Protein AF-A0A7Y5NHR9-F1 (afdb_monomer)

Foldseek 3Di:
DVVVVVVVVVVVVVVVVCVVPDDPDQPDWDWPDWDDDPQKTKTWTFSAAAQDWDADPNNLFIWTAHRRRTTITIDSHNDDPPDDDDDD

Structure (mmCIF, N/CA/C/O backbone):
data_AF-A0A7Y5NHR9-F1
#
_entry.id   AF-A0A7Y5NHR9-F1
#
loop_
_atom_site.group_PDB
_atom_site.id
_atom_site.type_symbol
_atom_site.label_atom_id
_atom_site.label_alt_id
_atom_site.label_comp_id
_atom_site.label_asym_id
_atom_site.label_entity_id
_atom_site.label_seq_id
_atom_site.pdbx_PDB_ins_code
_atom_site.Cartn_x
_atom_site.Cartn_y
_atom_site.Cartn_z
_atom_site.occupancy
_atom_site.B_iso_or_equiv
_atom_site.auth_seq_id
_atom_site.auth_comp_id
_atom_site.auth_asym_id
_atom_site.auth_atom_id
_atom_site.pdbx_PDB_model_num
ATOM 1 N N . MET A 1 1 ? 29.490 -4.572 -48.252 1.00 54.09 1 MET A N 1
ATOM 2 C CA . MET A 1 1 ? 29.842 -5.012 -46.878 1.00 54.09 1 MET A CA 1
ATOM 3 C C . MET A 1 1 ? 29.866 -3.883 -45.838 1.00 54.09 1 MET A C 1
ATOM 5 O O . MET A 1 1 ? 29.823 -4.192 -44.656 1.00 54.09 1 MET A O 1
ATOM 9 N N . SER A 1 2 ? 29.907 -2.599 -46.222 1.00 55.47 2 SER A N 1
ATOM 10 C CA . SER A 1 2 ? 29.832 -1.458 -45.288 1.00 55.47 2 SER A CA 1
ATOM 11 C C . SER A 1 2 ? 28.407 -1.180 -44.785 1.00 55.47 2 SER A C 1
ATOM 13 O O . SER A 1 2 ? 28.207 -1.031 -43.587 1.00 55.47 2 SER A O 1
ATOM 15 N N . ALA A 1 3 ? 27.404 -1.217 -45.671 1.00 57.81 3 ALA A N 1
ATOM 16 C CA . ALA A 1 3 ? 26.005 -0.933 -45.322 1.00 57.81 3 ALA A CA 1
ATOM 17 C C . ALA A 1 3 ? 25.393 -1.926 -44.309 1.00 57.81 3 ALA A C 1
ATOM 19 O O . ALA A 1 3 ? 24.650 -1.521 -43.419 1.00 57.81 3 ALA A O 1
ATOM 20 N N . SER A 1 4 ? 25.747 -3.216 -44.386 1.00 60.66 4 SER A N 1
ATOM 21 C CA . SER A 1 4 ? 25.264 -4.244 -43.448 1.00 60.66 4 SER A CA 1
ATOM 22 C C . SER A 1 4 ? 25.868 -4.111 -42.046 1.00 60.66 4 SER A C 1
ATOM 24 O O . SER A 1 4 ? 25.214 -4.439 -41.061 1.00 60.66 4 SER A O 1
ATOM 26 N N . ARG A 1 5 ? 27.098 -3.588 -41.944 1.00 67.69 5 ARG A N 1
ATOM 27 C CA . ARG A 1 5 ? 27.760 -3.295 -40.663 1.00 67.69 5 ARG A CA 1
ATOM 28 C C . ARG A 1 5 ? 27.163 -2.061 -39.991 1.00 67.69 5 ARG A C 1
ATOM 30 O O . ARG A 1 5 ? 26.955 -2.074 -38.783 1.00 67.69 5 ARG A O 1
ATOM 37 N N . SER A 1 6 ? 26.833 -1.034 -40.774 1.00 70.06 6 SER A N 1
ATOM 38 C CA . SER A 1 6 ? 26.154 0.169 -40.278 1.00 70.06 6 SER A CA 1
ATOM 39 C C . SER A 1 6 ? 24.738 -0.128 -39.783 1.00 70.06 6 SER A C 1
ATOM 41 O O . SER A 1 6 ? 24.353 0.362 -38.726 1.00 70.06 6 SER A O 1
ATOM 43 N N . ALA A 1 7 ? 23.989 -0.976 -40.496 1.00 74.88 7 ALA A N 1
ATOM 44 C CA . ALA A 1 7 ? 22.653 -1.391 -40.069 1.00 74.88 7 ALA A CA 1
ATOM 45 C C . ALA A 1 7 ? 22.683 -2.173 -38.743 1.00 74.88 7 ALA A C 1
ATOM 47 O O . ALA A 1 7 ? 21.872 -1.900 -37.865 1.00 74.88 7 ALA A O 1
ATOM 48 N N . ALA A 1 8 ? 23.648 -3.087 -38.572 1.00 80.75 8 ALA A N 1
ATOM 49 C CA . ALA A 1 8 ? 23.817 -3.861 -37.340 1.00 80.75 8 ALA A CA 1
ATOM 50 C C . ALA A 1 8 ? 24.244 -2.998 -36.138 1.00 80.75 8 ALA A C 1
ATOM 52 O O . ALA A 1 8 ? 23.782 -3.210 -35.020 1.00 80.75 8 ALA A O 1
ATOM 53 N N . ALA A 1 9 ? 25.110 -2.004 -36.356 1.00 85.25 9 ALA A N 1
ATOM 54 C CA . ALA A 1 9 ? 25.523 -1.084 -35.297 1.00 85.25 9 ALA A CA 1
ATOM 55 C C . ALA A 1 9 ? 24.351 -0.225 -34.798 1.00 85.25 9 ALA A C 1
ATOM 57 O O . ALA A 1 9 ? 24.215 0.002 -33.595 1.00 85.25 9 ALA A O 1
ATOM 58 N N . LEU A 1 10 ? 23.481 0.212 -35.714 1.00 89.94 10 LEU A N 1
ATOM 59 C CA . LEU A 1 10 ? 22.312 1.016 -35.372 1.00 89.94 10 LEU A CA 1
ATOM 60 C C . LEU A 1 10 ? 21.296 0.213 -34.547 1.00 89.94 10 LEU A C 1
ATOM 62 O O . LEU A 1 10 ? 20.801 0.712 -33.540 1.00 89.94 10 LEU A O 1
ATOM 66 N N . THR A 1 11 ? 21.021 -1.042 -34.916 1.00 90.44 11 THR A N 1
ATOM 67 C CA . THR A 1 11 ? 20.115 -1.906 -34.142 1.00 90.44 11 THR A CA 1
ATOM 68 C C . THR A 1 11 ? 20.653 -2.209 -32.752 1.00 90.44 11 THR A C 1
ATOM 70 O O . THR A 1 11 ? 19.891 -2.128 -31.792 1.00 90.44 11 THR A O 1
ATOM 73 N N . VAL A 1 12 ? 21.950 -2.493 -32.606 1.00 92.81 12 VAL A N 1
ATOM 74 C CA . VAL A 1 12 ? 22.553 -2.719 -31.281 1.00 92.81 12 VAL A CA 1
ATOM 75 C C . VAL A 1 12 ? 22.456 -1.467 -30.408 1.00 92.81 12 VAL A C 1
ATOM 77 O O . VAL A 1 12 ? 22.085 -1.572 -29.241 1.00 92.81 12 VAL A O 1
ATOM 80 N N . ALA A 1 13 ? 22.729 -0.285 -30.967 1.00 92.00 13 ALA A N 1
ATOM 81 C CA . ALA A 1 13 ? 22.623 0.975 -30.233 1.00 92.00 13 ALA A CA 1
ATOM 82 C C . ALA A 1 13 ? 21.182 1.264 -29.780 1.00 92.00 13 ALA A C 1
ATOM 84 O O 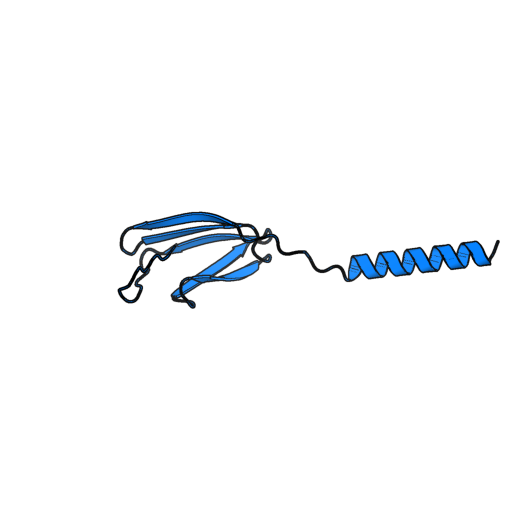. ALA A 1 13 ? 20.965 1.651 -28.632 1.00 92.00 13 ALA A O 1
ATOM 85 N N . VAL A 1 14 ? 20.193 1.025 -30.649 1.00 92.50 14 VAL A N 1
ATOM 86 C CA . VAL A 1 14 ? 18.771 1.184 -30.307 1.00 92.50 14 VAL A CA 1
ATOM 87 C C . VAL A 1 14 ? 18.360 0.196 -29.215 1.00 92.50 14 VAL A C 1
ATOM 89 O O . VAL A 1 14 ? 17.747 0.608 -28.235 1.00 92.50 14 VAL A O 1
ATOM 92 N N . VAL A 1 15 ? 18.743 -1.080 -29.321 1.00 92.31 15 VAL A N 1
ATOM 93 C CA . VAL A 1 15 ? 18.424 -2.091 -28.298 1.00 92.31 15 VAL A CA 1
ATOM 94 C C . VAL A 1 15 ? 19.062 -1.732 -26.957 1.00 92.31 15 VAL A C 1
ATOM 96 O O . VAL A 1 15 ? 18.370 -1.709 -25.940 1.00 92.31 15 VAL A O 1
ATOM 99 N N . ALA A 1 16 ? 20.347 -1.374 -26.944 1.00 91.38 16 ALA A N 1
ATOM 100 C CA . ALA A 1 16 ? 21.039 -0.966 -25.724 1.00 91.38 16 ALA A CA 1
ATOM 101 C C . ALA A 1 16 ? 20.367 0.247 -25.061 1.00 91.38 16 ALA A C 1
ATOM 103 O O . ALA A 1 16 ? 20.179 0.258 -23.845 1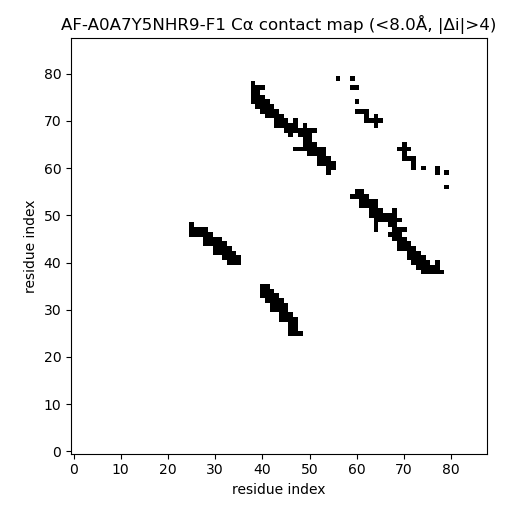.00 91.38 16 ALA A O 1
ATOM 104 N N . LEU A 1 17 ? 19.937 1.231 -25.858 1.00 91.69 17 LEU A N 1
ATOM 105 C CA . LEU A 1 17 ? 19.218 2.397 -25.354 1.00 91.69 17 LEU A CA 1
ATOM 106 C C . LEU A 1 17 ? 17.840 2.024 -24.787 1.00 91.69 17 LEU A C 1
ATOM 108 O O . LEU A 1 17 ? 17.473 2.508 -23.721 1.00 91.69 17 LEU A O 1
ATOM 112 N N . THR A 1 18 ? 17.093 1.131 -25.444 1.00 87.19 18 THR A N 1
ATOM 113 C CA . THR A 1 18 ? 15.786 0.680 -24.931 1.00 87.19 18 THR A CA 1
ATOM 114 C C . THR A 1 18 ? 15.902 -0.095 -23.621 1.00 87.19 18 THR A C 1
ATOM 116 O O . THR A 1 18 ? 15.07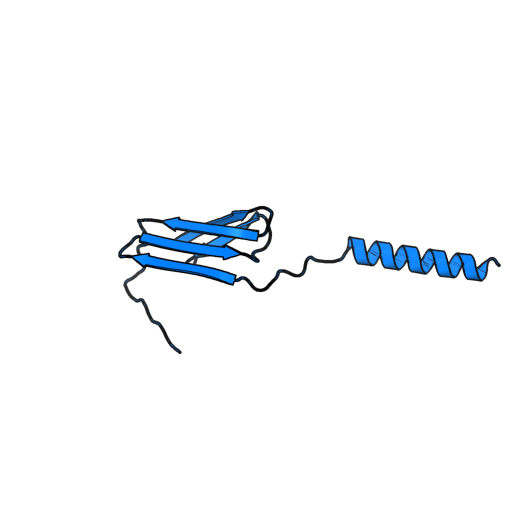1 0.091 -22.739 1.00 87.19 18 THR A O 1
ATOM 119 N N . VAL A 1 19 ? 16.948 -0.910 -23.455 1.00 86.00 19 VAL A N 1
ATOM 120 C CA . VAL A 1 19 ? 17.205 -1.635 -22.200 1.00 86.00 19 VAL A CA 1
ATOM 121 C C . VAL A 1 19 ? 17.609 -0.668 -21.088 1.00 86.00 19 VAL A C 1
ATOM 123 O O . VAL A 1 19 ? 17.135 -0.802 -19.965 1.00 86.00 19 VAL A O 1
ATOM 126 N N . ALA A 1 20 ? 18.432 0.337 -21.396 1.00 83.12 20 ALA A N 1
ATOM 127 C CA . ALA A 1 20 ? 18.857 1.342 -20.422 1.00 83.12 20 ALA A CA 1
ATOM 128 C C . ALA A 1 20 ? 17.706 2.238 -19.926 1.00 83.12 20 ALA A C 1
ATOM 130 O O . ALA A 1 20 ? 17.766 2.750 -18.812 1.00 83.12 20 ALA A O 1
ATOM 131 N N . LEU A 1 21 ? 16.673 2.433 -20.750 1.00 81.50 21 LEU A N 1
ATOM 132 C CA . LEU A 1 21 ? 15.511 3.273 -20.441 1.00 81.50 21 LEU A CA 1
ATOM 133 C C . LEU A 1 21 ? 14.277 2.474 -19.998 1.00 81.50 21 LEU A C 1
ATOM 135 O O . LEU A 1 21 ? 13.233 3.071 -19.726 1.00 81.50 21 LEU A O 1
ATOM 139 N N . ALA A 1 22 ? 14.362 1.144 -19.937 1.00 76.06 22 ALA A N 1
ATOM 140 C CA . ALA A 1 22 ? 13.246 0.309 -19.523 1.00 76.06 22 ALA A CA 1
ATOM 141 C C . ALA A 1 22 ? 12.876 0.613 -18.064 1.00 76.06 22 ALA A C 1
ATOM 143 O O . ALA A 1 22 ? 13.676 0.423 -17.147 1.00 76.06 22 ALA A O 1
ATOM 144 N N . GLN A 1 23 ? 11.647 1.079 -17.843 1.00 70.69 23 GLN A N 1
ATOM 145 C CA . GLN A 1 23 ? 11.115 1.227 -16.494 1.00 70.69 23 GLN A CA 1
ATOM 146 C C . GLN A 1 23 ? 10.727 -0.157 -15.955 1.00 70.69 23 GLN A C 1
ATOM 148 O O . GLN A 1 23 ? 10.117 -0.939 -16.691 1.00 70.69 23 GLN A O 1
ATOM 153 N N . PRO A 1 24 ? 11.049 -0.484 -14.690 1.00 66.62 24 PRO A N 1
ATOM 154 C CA . PRO A 1 24 ? 10.573 -1.717 -14.087 1.00 66.62 24 PRO A CA 1
ATOM 155 C C . PRO A 1 24 ? 9.042 -1.687 -14.051 1.00 66.62 24 PRO A C 1
ATOM 157 O O . PRO A 1 24 ? 8.441 -0.759 -13.509 1.00 66.62 24 PRO A O 1
ATOM 160 N N . ALA A 1 25 ? 8.404 -2.698 -14.638 1.00 63.28 25 ALA A N 1
ATOM 161 C CA . ALA A 1 25 ? 6.974 -2.894 -14.467 1.00 63.28 25 ALA A CA 1
ATOM 162 C C . ALA A 1 25 ? 6.725 -3.260 -12.997 1.00 63.28 25 ALA A C 1
ATOM 164 O O . ALA A 1 25 ? 7.108 -4.342 -12.550 1.00 63.28 25 ALA A O 1
ATOM 165 N N . PHE A 1 26 ? 6.124 -2.345 -12.235 1.00 59.69 26 PHE A N 1
ATOM 166 C CA . PHE A 1 26 ? 5.699 -2.628 -10.869 1.00 59.69 26 PHE A CA 1
ATOM 167 C C . PHE A 1 26 ? 4.582 -3.671 -10.931 1.00 59.69 26 PHE A C 1
ATOM 169 O O . PHE A 1 26 ? 3.518 -3.425 -11.502 1.00 59.69 26 PHE A O 1
ATOM 176 N N . ALA A 1 27 ? 4.865 -4.870 -10.420 1.00 63.09 27 ALA A N 1
ATOM 177 C CA . ALA A 1 27 ? 3.886 -5.940 -10.328 1.00 63.09 27 ALA A CA 1
ATOM 178 C C . ALA A 1 27 ? 2.670 -5.470 -9.517 1.00 63.09 27 ALA A C 1
ATOM 180 O O . ALA A 1 27 ? 2.782 -4.593 -8.663 1.00 63.09 27 ALA A O 1
ATOM 181 N N . ALA A 1 28 ? 1.503 -6.060 -9.772 1.00 79.31 28 ALA A N 1
ATOM 182 C CA . ALA A 1 28 ? 0.327 -5.793 -8.957 1.00 79.31 28 ALA A CA 1
ATOM 183 C C . ALA A 1 28 ? 0.653 -6.059 -7.476 1.00 79.31 28 ALA A C 1
ATOM 185 O O . ALA A 1 28 ? 1.028 -7.177 -7.109 1.00 79.31 28 ALA A O 1
ATOM 186 N N . THR A 1 29 ? 0.519 -5.032 -6.633 1.00 86.81 29 THR A N 1
ATOM 187 C CA . THR A 1 29 ? 0.727 -5.166 -5.191 1.00 86.81 29 THR A CA 1
ATOM 188 C C . THR A 1 29 ? -0.205 -6.239 -4.650 1.00 86.81 29 THR A C 1
ATOM 190 O O . THR A 1 29 ? -1.417 -6.189 -4.857 1.00 86.81 29 THR A O 1
ATOM 193 N N . THR A 1 30 ? 0.357 -7.212 -3.946 1.00 92.31 30 THR A N 1
ATOM 194 C CA . THR A 1 30 ? -0.392 -8.336 -3.387 1.00 92.31 30 THR A CA 1
ATOM 195 C C . THR A 1 30 ? -0.300 -8.285 -1.876 1.00 92.31 30 THR A C 1
ATOM 197 O O . THR A 1 30 ? 0.796 -8.233 -1.321 1.00 92.31 30 THR A O 1
ATOM 200 N N . ILE A 1 31 ? -1.449 -8.307 -1.205 1.00 93.81 31 ILE A N 1
ATOM 201 C CA . ILE A 1 31 ? -1.525 -8.405 0.253 1.00 93.81 31 ILE A CA 1
ATOM 202 C C . ILE A 1 31 ? -1.697 -9.882 0.602 1.00 93.81 31 ILE A C 1
ATOM 204 O O . ILE A 1 31 ? -2.690 -10.501 0.226 1.00 93.81 31 ILE A O 1
ATOM 208 N N . THR A 1 32 ? -0.719 -10.453 1.300 1.00 95.56 32 THR A N 1
ATOM 209 C CA . THR A 1 32 ? -0.728 -11.864 1.726 1.00 95.56 32 THR A CA 1
ATOM 210 C C . THR A 1 32 ? -1.294 -12.039 3.130 1.00 95.56 32 THR A C 1
ATOM 212 O O . THR A 1 32 ? -1.742 -13.129 3.487 1.00 95.56 32 THR A O 1
ATOM 215 N N . ARG A 1 33 ? -1.306 -10.967 3.929 1.00 95.38 33 ARG A N 1
ATOM 216 C CA . ARG A 1 33 ? -1.952 -10.924 5.241 1.00 95.38 33 ARG A CA 1
ATOM 217 C C . ARG A 1 33 ? -2.509 -9.534 5.497 1.00 95.38 33 ARG A C 1
ATOM 219 O O . ARG A 1 33 ? -1.790 -8.551 5.360 1.00 95.38 33 ARG A O 1
ATOM 226 N N . ALA A 1 34 ? -3.753 -9.478 5.947 1.00 93.50 34 ALA A N 1
ATOM 227 C CA . ALA A 1 34 ? -4.349 -8.304 6.562 1.00 93.50 34 ALA A CA 1
ATOM 228 C C . ALA A 1 34 ? -5.112 -8.776 7.799 1.00 93.50 34 ALA A C 1
ATOM 230 O O . ALA A 1 34 ? -6.087 -9.514 7.685 1.00 93.50 34 ALA A O 1
ATOM 231 N N . ASP A 1 35 ? -4.614 -8.411 8.972 1.00 92.00 35 ASP A N 1
ATOM 232 C CA . ASP A 1 35 ? -5.184 -8.781 10.261 1.00 92.00 35 ASP A CA 1
ATOM 233 C C . ASP A 1 35 ? -5.377 -7.518 11.101 1.00 92.00 35 ASP A C 1
ATOM 235 O O . ASP A 1 35 ? -4.485 -6.667 11.166 1.00 92.00 35 ASP A O 1
ATOM 239 N N . LEU A 1 36 ? -6.554 -7.399 11.712 1.00 89.75 36 LEU A N 1
ATOM 240 C CA . LEU A 1 36 ? -6.910 -6.322 12.625 1.00 89.75 36 LEU A CA 1
ATOM 241 C C . LEU A 1 36 ? -7.571 -6.934 13.864 1.00 89.75 36 LEU A C 1
ATOM 243 O O . LEU A 1 36 ? -8.646 -7.524 13.779 1.00 89.75 36 LEU A O 1
ATOM 247 N N . GLN A 1 37 ? -6.920 -6.784 15.014 1.00 88.56 37 GLN A N 1
ATOM 248 C CA . GLN A 1 37 ? -7.350 -7.293 16.314 1.00 88.56 37 GLN A CA 1
ATOM 249 C C . GLN A 1 37 ? -7.336 -6.150 17.333 1.00 88.56 37 GLN A C 1
ATOM 251 O O . GLN A 1 37 ? -6.291 -5.777 17.870 1.00 88.56 37 GLN A O 1
ATOM 256 N N . GLY A 1 38 ? -8.505 -5.558 17.587 1.00 86.62 38 GLY A N 1
ATOM 257 C CA . GLY A 1 38 ? -8.607 -4.346 18.403 1.00 86.62 38 GLY A CA 1
ATOM 258 C C . GLY A 1 38 ? -7.833 -3.191 17.762 1.00 86.62 38 GLY A C 1
ATOM 259 O O . GLY A 1 38 ? -8.126 -2.803 16.637 1.00 86.62 38 GLY A O 1
ATOM 260 N N . THR A 1 39 ? -6.825 -2.665 18.462 1.00 86.69 39 THR A N 1
ATOM 261 C CA . THR A 1 39 ? -5.907 -1.630 17.947 1.00 86.69 39 THR A CA 1
ATOM 262 C C . THR A 1 39 ? -4.651 -2.208 17.292 1.00 86.69 39 THR A C 1
ATOM 264 O O . THR A 1 39 ? -3.789 -1.453 16.838 1.00 86.69 39 THR A O 1
ATOM 267 N N . SER A 1 40 ? -4.504 -3.536 17.268 1.00 90.44 40 SER A N 1
ATOM 268 C CA . SER A 1 40 ? -3.384 -4.205 16.616 1.00 90.44 40 SER A CA 1
ATOM 269 C C . SER A 1 40 ? -3.700 -4.474 15.159 1.00 90.44 40 SER A C 1
ATOM 271 O O . SER A 1 40 ? -4.607 -5.238 14.858 1.00 90.44 40 SER A O 1
ATOM 273 N N . VAL A 1 41 ? -2.908 -3.910 14.258 1.00 92.44 41 VAL A N 1
ATOM 274 C CA . VAL A 1 41 ? -2.971 -4.186 12.826 1.00 92.44 41 VAL A CA 1
ATOM 275 C C . VAL A 1 41 ? -1.669 -4.810 12.351 1.00 92.44 41 VAL A C 1
ATOM 277 O O . VAL A 1 41 ? -0.577 -4.413 12.771 1.00 92.44 41 VAL A O 1
ATOM 280 N N . ARG A 1 42 ? -1.783 -5.778 11.445 1.00 94.75 42 ARG A N 1
ATOM 281 C CA . ARG A 1 42 ? -0.662 -6.365 10.716 1.00 94.75 42 ARG A CA 1
ATOM 282 C C . ARG A 1 42 ? -1.035 -6.535 9.252 1.00 94.75 42 ARG A C 1
ATOM 284 O O . ARG A 1 42 ? -1.987 -7.237 8.925 1.00 94.75 42 ARG A O 1
ATOM 291 N N . ILE A 1 43 ? -0.241 -5.927 8.381 1.00 94.75 43 ILE A N 1
ATOM 292 C CA . ILE A 1 43 ? -0.383 -6.015 6.931 1.00 94.75 43 ILE A CA 1
ATOM 293 C C . ILE A 1 43 ? 0.941 -6.501 6.357 1.00 94.75 43 ILE A C 1
ATOM 295 O O . ILE A 1 43 ? 1.996 -5.951 6.672 1.00 94.75 43 ILE A O 1
ATOM 299 N N . GLU A 1 44 ? 0.892 -7.533 5.526 1.00 96.62 44 GLU A N 1
ATOM 300 C CA . GLU A 1 44 ? 2.052 -8.088 4.832 1.00 96.62 44 GLU A CA 1
ATOM 301 C C . GLU A 1 44 ? 1.740 -8.227 3.353 1.00 96.62 44 GLU A C 1
ATOM 303 O O . GLU A 1 44 ? 0.605 -8.525 2.968 1.00 96.62 44 GLU A O 1
ATOM 308 N N . GLY A 1 45 ? 2.754 -8.025 2.524 1.00 95.69 45 GLY A N 1
ATOM 309 C CA . GLY A 1 45 ? 2.589 -8.127 1.090 1.00 95.69 45 GLY A CA 1
ATOM 310 C C . GLY A 1 45 ? 3.880 -7.942 0.317 1.00 95.69 45 GLY A C 1
ATOM 311 O O . GLY A 1 45 ? 4.973 -7.845 0.880 1.00 95.69 45 GLY A O 1
ATOM 312 N N . SER A 1 46 ? 3.730 -7.918 -0.999 1.00 94.62 46 SER A N 1
ATOM 313 C CA . SER A 1 46 ? 4.821 -7.769 -1.957 1.00 94.62 46 SER A CA 1
ATOM 314 C C . SER A 1 46 ? 4.360 -7.073 -3.233 1.00 94.62 46 SER A C 1
ATOM 316 O O . SER A 1 46 ? 3.169 -6.832 -3.425 1.00 94.62 46 SER A O 1
ATOM 318 N N . GLY A 1 47 ? 5.309 -6.766 -4.118 1.00 91.19 47 GLY A N 1
ATOM 319 C CA . GLY A 1 47 ? 5.039 -6.114 -5.402 1.00 91.19 47 GLY A CA 1
ATOM 320 C C . GLY A 1 47 ? 5.015 -4.589 -5.328 1.00 91.19 47 GLY A C 1
ATOM 321 O O . GLY A 1 47 ? 4.740 -3.938 -6.329 1.00 91.19 47 GLY A O 1
ATOM 322 N N . SER A 1 48 ? 5.346 -4.005 -4.171 1.00 90.56 48 SER A N 1
ATOM 323 C CA . SER A 1 48 ? 5.596 -2.567 -4.089 1.00 90.56 48 SER A CA 1
ATOM 324 C C . SER A 1 48 ? 6.843 -2.195 -4.892 1.00 90.56 48 SER A C 1
ATOM 326 O O . SER A 1 48 ? 7.734 -3.016 -5.112 1.00 90.56 48 SER A O 1
ATOM 328 N N . SER A 1 49 ? 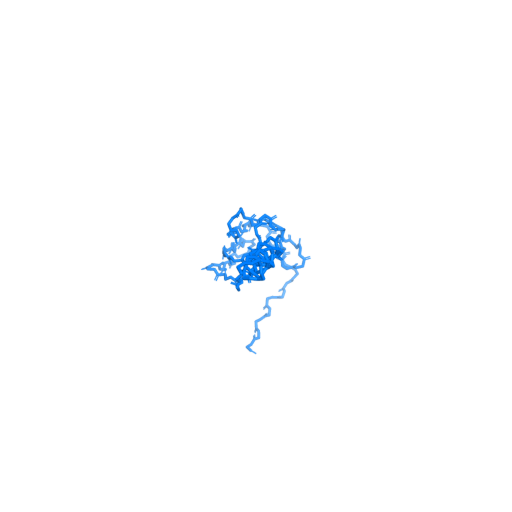6.950 -0.921 -5.266 1.00 89.88 49 SER A N 1
ATOM 329 C CA . SER A 1 49 ? 8.229 -0.376 -5.707 1.00 89.88 49 SER A CA 1
ATOM 330 C C . SER A 1 49 ? 9.302 -0.591 -4.623 1.00 89.88 49 SER A C 1
ATOM 332 O O . SER A 1 49 ? 9.011 -0.360 -3.440 1.00 89.88 49 SER A O 1
ATOM 334 N N . PRO A 1 50 ? 10.513 -1.057 -4.987 1.00 91.56 50 PRO A N 1
ATOM 335 C CA . PRO A 1 50 ? 11.617 -1.217 -4.050 1.00 91.56 50 PRO A CA 1
ATOM 336 C C . PRO A 1 50 ? 11.904 0.049 -3.243 1.00 91.56 50 PRO A C 1
ATOM 338 O O . PRO A 1 50 ? 12.030 1.134 -3.812 1.00 91.56 50 PRO A O 1
ATOM 341 N N . ASN A 1 51 ? 12.069 -0.097 -1.926 1.00 92.00 51 ASN A N 1
ATOM 342 C CA . ASN A 1 51 ? 12.360 1.002 -0.992 1.00 92.00 51 ASN A CA 1
ATOM 343 C C . ASN A 1 51 ? 11.301 2.121 -0.964 1.00 92.00 51 ASN A C 1
ATOM 345 O O . ASN A 1 51 ? 11.589 3.235 -0.521 1.00 92.00 51 ASN A O 1
ATOM 349 N N . ALA A 1 52 ? 10.097 1.858 -1.480 1.00 91.88 52 ALA A N 1
ATOM 350 C CA . ALA A 1 52 ? 9.059 2.870 -1.563 1.00 91.88 52 ALA A CA 1
ATOM 351 C C . ALA A 1 52 ? 8.327 3.063 -0.228 1.00 91.88 52 ALA A C 1
ATOM 353 O O . ALA A 1 52 ? 8.017 2.068 0.444 1.00 91.88 52 ALA A O 1
ATOM 354 N N . PRO A 1 53 ? 7.983 4.324 0.115 1.00 94.00 53 PRO A N 1
ATOM 355 C CA . PRO A 1 53 ? 7.172 4.627 1.282 1.00 94.00 53 PRO A CA 1
ATOM 356 C C . PRO A 1 53 ? 5.770 4.064 1.110 1.00 94.00 53 PRO A C 1
ATOM 358 O O . PRO A 1 53 ? 5.141 4.196 0.060 1.00 94.00 53 PRO A O 1
ATOM 361 N N . LEU A 1 54 ? 5.276 3.464 2.183 1.00 91.94 54 LEU A N 1
ATOM 362 C CA . LEU A 1 54 ? 3.948 2.884 2.264 1.00 91.94 54 LEU A CA 1
ATOM 363 C C . LEU A 1 54 ? 3.129 3.650 3.291 1.00 91.94 54 LEU A C 1
ATOM 365 O O . LEU A 1 54 ? 3.628 3.997 4.363 1.00 91.94 54 LEU A O 1
ATOM 369 N N . THR A 1 55 ? 1.859 3.875 2.981 1.00 91.44 55 THR A N 1
ATOM 370 C CA . THR A 1 55 ? 0.897 4.487 3.894 1.00 91.44 55 THR A CA 1
ATOM 371 C C . THR A 1 55 ? -0.327 3.593 4.031 1.00 91.44 55 THR A C 1
ATOM 373 O O . THR A 1 55 ? -0.789 2.981 3.069 1.00 91.44 55 THR A O 1
ATOM 376 N N . VAL A 1 56 ? -0.857 3.506 5.247 1.00 85.75 56 VAL A N 1
ATOM 377 C CA . VAL A 1 56 ? -2.107 2.805 5.557 1.00 85.75 56 VAL A CA 1
ATOM 378 C C . VAL A 1 56 ? -3.087 3.830 6.104 1.00 85.75 56 VAL A C 1
ATOM 380 O O . VAL A 1 56 ? -2.712 4.664 6.931 1.00 85.75 56 VAL A O 1
ATOM 383 N N . ASN A 1 57 ? -4.335 3.764 5.637 1.00 81.88 57 ASN A N 1
ATOM 384 C CA . ASN A 1 57 ? -5.416 4.658 6.050 1.00 81.88 57 ASN A CA 1
ATOM 385 C C . ASN A 1 57 ? -5.030 6.150 5.951 1.00 81.88 57 ASN A C 1
ATOM 387 O O . ASN A 1 57 ? -5.021 6.875 6.941 1.00 81.88 57 ASN A O 1
ATOM 391 N N . GLY A 1 58 ? -4.597 6.594 4.766 1.00 79.62 58 GLY A N 1
ATOM 392 C CA . GLY A 1 58 ? -4.234 7.999 4.534 1.00 79.62 58 GLY A CA 1
ATOM 393 C C . GLY A 1 58 ? -2.971 8.480 5.263 1.00 79.62 58 GLY A C 1
ATOM 394 O O . GLY A 1 58 ? -2.745 9.682 5.337 1.00 79.62 58 GLY A O 1
ATOM 395 N N . GLY A 1 59 ? -2.145 7.566 5.791 1.00 81.81 59 GLY A N 1
ATOM 396 C CA . GLY A 1 59 ? -0.892 7.895 6.485 1.00 81.81 59 GLY A CA 1
ATOM 397 C C . GLY A 1 59 ? -0.940 7.745 8.005 1.00 81.81 59 GLY A C 1
ATOM 398 O O . GLY A 1 59 ? 0.053 8.041 8.661 1.00 81.81 59 GLY A O 1
ATOM 399 N N . VAL A 1 60 ? -2.047 7.244 8.567 1.00 80.44 60 VAL A N 1
ATOM 400 C CA . VAL A 1 60 ? -2.147 6.906 10.001 1.00 80.44 60 VAL A CA 1
ATOM 401 C C . VAL A 1 60 ? -1.066 5.910 10.412 1.00 80.44 60 VAL A C 1
ATOM 403 O O . VAL A 1 60 ? -0.508 6.024 11.501 1.00 80.44 60 VAL A O 1
ATOM 406 N N . LEU A 1 61 ? -0.739 4.962 9.531 1.00 84.88 61 LEU A N 1
ATOM 407 C CA . LEU A 1 61 ? 0.489 4.184 9.648 1.00 84.88 61 LEU A CA 1
ATOM 408 C C . LEU A 1 61 ? 1.346 4.377 8.418 1.00 84.88 61 LEU A C 1
ATOM 410 O O . LEU A 1 61 ? 0.848 4.505 7.297 1.00 84.88 61 LEU A O 1
ATOM 414 N N . THR A 1 62 ? 2.645 4.326 8.652 1.00 90.81 62 THR A N 1
ATOM 415 C CA . THR A 1 62 ? 3.654 4.378 7.613 1.00 90.81 62 THR A CA 1
ATOM 416 C C . THR A 1 62 ? 4.549 3.153 7.702 1.00 90.81 62 THR A C 1
ATOM 418 O O . THR A 1 62 ? 4.726 2.544 8.760 1.00 90.81 62 THR A O 1
ATOM 421 N N . GLY A 1 63 ? 5.083 2.762 6.557 1.00 91.75 63 GLY A N 1
ATOM 422 C CA . GLY A 1 63 ? 6.038 1.678 6.430 1.00 91.75 63 GLY A CA 1
ATOM 423 C C . GLY A 1 63 ? 6.946 1.915 5.238 1.00 91.75 63 GLY A C 1
ATOM 424 O O . GLY A 1 63 ? 6.824 2.915 4.530 1.00 91.75 63 GLY A O 1
ATOM 425 N N . GLN A 1 64 ? 7.853 0.977 5.021 1.00 95.12 64 GLN A N 1
ATOM 426 C CA . GLN A 1 64 ? 8.734 0.969 3.865 1.00 95.12 64 GLN A CA 1
ATOM 427 C C . GLN A 1 64 ? 8.727 -0.424 3.258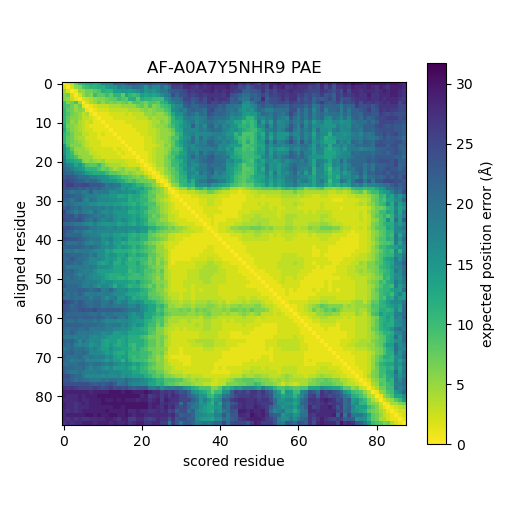 1.00 95.12 64 GLN A C 1
ATOM 429 O O . GLN A 1 64 ? 8.770 -1.420 3.989 1.00 95.12 64 GLN A O 1
ATOM 434 N N . ALA A 1 65 ? 8.665 -0.485 1.933 1.00 95.00 65 ALA A N 1
ATOM 435 C CA . ALA A 1 65 ? 9.004 -1.706 1.226 1.00 95.00 65 ALA A CA 1
ATOM 436 C C . ALA A 1 65 ? 10.520 -1.935 1.285 1.00 95.00 65 ALA A C 1
ATOM 438 O O . ALA A 1 65 ? 11.300 -0.986 1.335 1.00 95.00 65 ALA A O 1
ATOM 439 N N . ASP A 1 66 ? 10.946 -3.190 1.274 1.00 95.44 66 ASP A N 1
ATOM 440 C CA . ASP A 1 66 ? 12.355 -3.540 1.162 1.00 95.44 66 ASP A CA 1
ATOM 441 C C . ASP A 1 66 ? 12.872 -3.363 -0.279 1.00 95.44 66 ASP A C 1
ATOM 443 O O . ASP A 1 66 ? 12.153 -2.938 -1.190 1.00 95.44 66 ASP A O 1
ATOM 447 N N . ALA A 1 67 ? 14.141 -3.707 -0.503 1.00 93.94 67 ALA A N 1
ATOM 448 C CA . ALA A 1 67 ? 14.779 -3.620 -1.816 1.00 93.94 67 ALA A CA 1
ATOM 449 C C . ALA A 1 67 ? 14.174 -4.566 -2.876 1.00 93.94 67 ALA A C 1
ATOM 451 O O . ALA A 1 67 ? 14.460 -4.409 -4.060 1.00 93.94 67 ALA A O 1
ATOM 452 N N . ASN A 1 68 ? 13.338 -5.522 -2.469 1.00 92.06 68 ASN A N 1
ATOM 453 C CA . ASN A 1 68 ? 12.628 -6.447 -3.351 1.00 92.06 68 ASN A CA 1
ATOM 454 C C . ASN A 1 68 ? 11.135 -6.095 -3.488 1.00 92.06 68 ASN A C 1
ATOM 456 O O . ASN A 1 68 ? 10.397 -6.814 -4.161 1.00 92.06 68 ASN A O 1
ATOM 460 N N . GLY A 1 69 ? 10.668 -5.014 -2.854 1.00 92.69 69 GLY A N 1
ATOM 461 C CA . GLY A 1 69 ? 9.262 -4.618 -2.882 1.00 92.69 69 GLY A CA 1
ATOM 462 C C . GLY A 1 69 ? 8.363 -5.395 -1.915 1.00 92.69 69 GLY A C 1
ATOM 463 O O . GLY A 1 69 ? 7.135 -5.293 -2.023 1.00 92.69 69 GLY A O 1
ATOM 464 N N . ALA A 1 70 ? 8.932 -6.181 -0.995 1.00 95.81 70 ALA A N 1
ATOM 465 C CA . ALA A 1 70 ? 8.192 -6.842 0.075 1.00 95.81 70 ALA A CA 1
ATOM 466 C C . ALA A 1 70 ? 8.023 -5.908 1.276 1.00 95.81 70 ALA A C 1
ATOM 468 O O . ALA A 1 70 ? 8.853 -5.036 1.530 1.00 95.81 70 ALA A O 1
ATOM 469 N N . PHE A 1 71 ? 6.933 -6.067 2.020 1.00 95.69 71 PHE A N 1
ATOM 470 C CA . PHE A 1 71 ? 6.639 -5.200 3.152 1.00 95.69 71 PHE A CA 1
ATOM 471 C C . PHE A 1 71 ? 5.880 -5.913 4.262 1.00 95.69 71 PHE A C 1
ATOM 473 O O . PHE A 1 71 ? 5.082 -6.826 4.040 1.00 95.69 71 PHE A O 1
ATOM 480 N N . ARG A 1 72 ? 6.111 -5.426 5.481 1.00 96.56 72 ARG A N 1
ATOM 481 C CA . ARG A 1 72 ? 5.350 -5.767 6.677 1.00 96.56 72 ARG A CA 1
ATOM 482 C C . ARG A 1 72 ? 5.144 -4.505 7.498 1.00 96.56 72 ARG A C 1
ATOM 484 O O . ARG A 1 72 ? 6.104 -3.910 7.976 1.00 96.56 72 ARG A O 1
ATOM 491 N N . ILE A 1 73 ? 3.888 -4.132 7.688 1.00 94.38 73 ILE A N 1
ATOM 492 C CA . ILE A 1 73 ? 3.475 -3.001 8.515 1.00 94.38 73 ILE A CA 1
ATOM 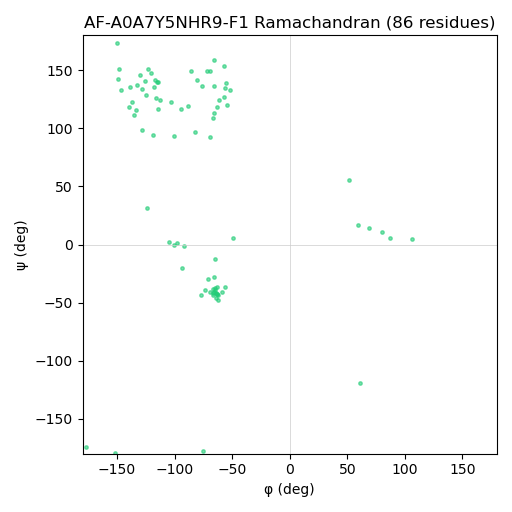493 C C . ILE A 1 73 ? 2.742 -3.577 9.715 1.00 94.38 73 ILE A C 1
ATOM 495 O O . ILE A 1 73 ? 1.795 -4.346 9.559 1.00 94.38 73 ILE A O 1
ATOM 499 N N . GLN A 1 74 ? 3.195 -3.237 10.917 1.00 93.38 74 GLN A N 1
ATOM 500 C CA . GLN A 1 74 ? 2.565 -3.682 12.149 1.00 93.38 74 GLN A CA 1
ATOM 501 C C . GLN A 1 74 ? 2.513 -2.535 13.148 1.00 93.38 74 GLN A C 1
ATOM 503 O O . GLN A 1 74 ? 3.499 -1.825 13.336 1.00 93.38 74 GLN A O 1
ATOM 508 N N . SER A 1 75 ? 1.367 -2.369 13.796 1.00 90.31 75 SER A N 1
ATOM 509 C CA . SER A 1 75 ? 1.186 -1.390 14.862 1.00 90.31 75 SER A CA 1
ATOM 510 C C . SER A 1 75 ? 0.166 -1.897 15.863 1.00 90.31 75 SER A C 1
ATOM 512 O O . SER A 1 75 ? -0.826 -2.490 15.463 1.00 90.31 75 SER A O 1
ATOM 514 N N . ASN A 1 76 ? 0.394 -1.629 17.148 1.00 89.25 76 ASN A N 1
ATOM 515 C CA . ASN A 1 76 ? -0.533 -1.972 18.233 1.00 89.25 76 ASN A CA 1
ATOM 516 C C . ASN A 1 76 ? -1.408 -0.781 18.655 1.00 89.25 76 ASN A C 1
ATOM 518 O O . ASN A 1 76 ? -2.201 -0.886 19.590 1.00 89.25 76 ASN A O 1
ATOM 522 N N . SER A 1 77 ? -1.241 0.361 17.990 1.00 84.00 77 SER A N 1
ATOM 523 C CA . SER A 1 77 ? -1.913 1.625 18.287 1.00 84.00 77 SER A CA 1
ATOM 524 C C . SER A 1 77 ? -2.661 2.152 17.063 1.00 84.00 77 SER A C 1
ATOM 526 O O . SER A 1 77 ? -2.746 3.363 16.858 1.00 84.00 77 SER A O 1
ATOM 528 N N . PHE A 1 78 ? -3.164 1.252 16.213 1.00 78.88 78 PHE A N 1
ATOM 529 C CA . PHE A 1 78 ? -4.015 1.620 15.090 1.00 78.88 78 PHE A CA 1
ATOM 530 C C . PHE A 1 78 ? -5.364 2.100 15.623 1.00 78.88 78 PHE A C 1
ATOM 532 O O . PHE A 1 78 ? -6.269 1.318 15.903 1.00 78.88 78 PHE A O 1
ATOM 539 N N . ALA A 1 79 ? -5.461 3.409 15.815 1.00 69.5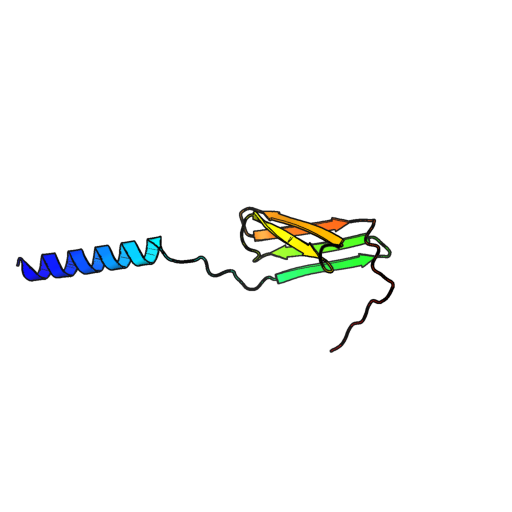6 79 ALA A N 1
ATOM 540 C CA . ALA A 1 79 ? -6.684 4.097 16.170 1.00 69.56 79 ALA A CA 1
ATOM 541 C C . ALA A 1 79 ? -7.248 4.732 14.895 1.00 69.56 79 ALA A C 1
ATOM 543 O O . ALA A 1 79 ? -6.848 5.824 14.493 1.00 69.56 79 ALA A O 1
ATOM 544 N N . GLN A 1 80 ? -8.138 4.013 14.213 1.00 59.47 80 GLN A N 1
ATOM 545 C CA . GLN A 1 80 ? -8.985 4.617 13.189 1.00 59.47 80 GLN A CA 1
ATOM 546 C C . GLN A 1 80 ? -10.004 5.548 13.880 1.00 59.47 80 GLN A C 1
ATOM 548 O O . GLN A 1 80 ? -10.445 5.222 14.986 1.00 59.47 80 GLN A O 1
ATOM 553 N N . PRO A 1 81 ? -10.471 6.652 13.265 1.00 59.91 81 PRO A N 1
ATOM 554 C CA . PRO A 1 81 ? -11.834 7.098 13.541 1.00 59.91 81 PRO A CA 1
ATOM 555 C C . PRO A 1 81 ? -12.805 5.937 13.242 1.00 59.91 81 PRO A C 1
ATOM 557 O O . PRO A 1 81 ? -12.600 5.196 12.282 1.00 59.91 81 PRO A O 1
ATOM 560 N N . ALA A 1 82 ? -13.804 5.774 14.109 1.00 54.69 82 ALA A N 1
ATOM 561 C CA . ALA A 1 82 ? -14.588 4.577 14.455 1.00 54.69 82 ALA A CA 1
ATOM 562 C C . ALA A 1 82 ? -15.220 3.676 13.360 1.00 54.69 82 ALA A C 1
ATOM 564 O O . ALA A 1 82 ? -15.908 2.726 13.725 1.00 54.69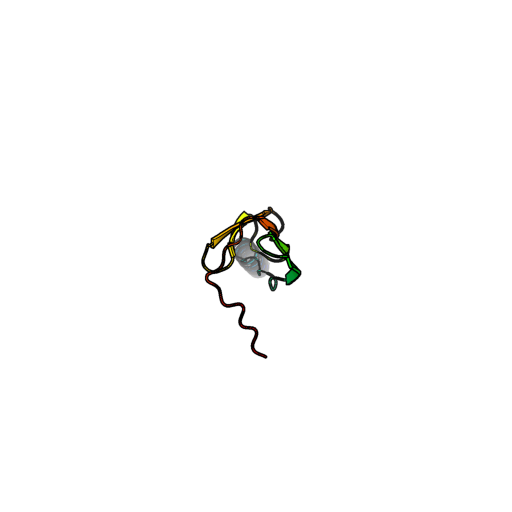 82 ALA A O 1
ATOM 565 N N . ASP A 1 83 ? -14.998 3.873 12.060 1.00 57.28 83 ASP A N 1
ATOM 566 C CA . ASP A 1 83 ? -15.883 3.287 11.045 1.00 57.28 83 ASP A CA 1
ATOM 567 C C . ASP A 1 83 ? -15.170 2.308 10.102 1.00 57.28 83 ASP A C 1
ATOM 569 O O . ASP A 1 83 ? -14.588 2.678 9.081 1.00 57.28 83 ASP A O 1
ATOM 573 N N . CYS A 1 84 ? -15.223 1.018 10.431 1.00 47.97 84 CYS A N 1
ATOM 574 C CA . CYS A 1 84 ? -14.828 -0.046 9.510 1.00 47.97 84 CYS A CA 1
ATOM 575 C C . CYS A 1 84 ? -16.008 -0.345 8.565 1.00 47.97 84 CYS A C 1
ATOM 577 O O . CYS A 1 84 ? -16.931 -1.071 8.931 1.00 47.97 84 CYS A O 1
ATOM 579 N N . VAL A 1 85 ? -16.010 0.246 7.366 1.00 52.91 85 VAL A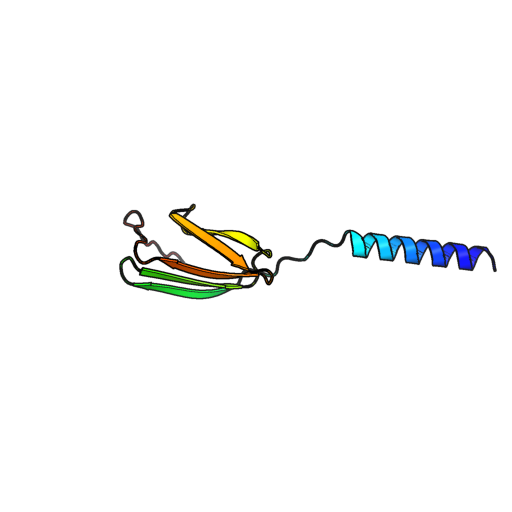 N 1
ATOM 580 C CA . VAL A 1 85 ? -17.016 -0.028 6.324 1.00 52.91 85 VAL A CA 1
ATOM 581 C C . VAL A 1 85 ? -16.411 -0.944 5.263 1.00 52.91 85 VAL A C 1
ATOM 583 O O . VAL A 1 85 ? -15.399 -0.609 4.651 1.00 52.91 85 VAL A O 1
ATOM 586 N N . VAL A 1 86 ? -17.051 -2.094 5.036 1.00 37.97 86 VAL A N 1
ATOM 587 C CA . VAL A 1 86 ? -16.726 -3.041 3.961 1.00 37.97 86 VAL A CA 1
ATOM 588 C C . VAL A 1 86 ? -17.912 -3.085 2.998 1.00 37.97 86 VAL A C 1
ATOM 590 O O . VAL A 1 86 ? -19.006 -3.488 3.386 1.00 37.97 86 VAL A O 1
ATOM 593 N N . THR A 1 87 ? -17.706 -2.669 1.751 1.00 48.75 87 THR A N 1
ATOM 594 C CA . THR A 1 87 ? -18.689 -2.768 0.659 1.00 48.75 87 THR A CA 1
ATOM 595 C C . THR A 1 87 ? -18.182 -3.723 -0.416 1.00 48.75 87 THR A C 1
ATOM 597 O O . THR A 1 87 ? -16.988 -3.711 -0.717 1.00 48.75 87 THR A O 1
ATOM 600 N N . VAL A 1 88 ? -19.090 -4.548 -0.954 1.00 56.12 88 VAL A N 1
ATOM 601 C CA . VAL A 1 88 ? -18.843 -5.464 -2.084 1.00 56.12 88 VAL A CA 1
ATOM 602 C C . VAL A 1 88 ? -18.858 -4.744 -3.423 1.00 56.12 88 VAL A C 1
ATOM 604 O O . VAL A 1 88 ? -19.641 -3.776 -3.556 1.00 56.12 88 VAL A O 1
#

Sequence (88 aa):
MSASRSAAALTVAVVALTVALAQPAFAATTITRADLQGTSVRIEGSGSSPNAPLTVNGGVLTGQADANGAFRIQSNSFAQPADCVVTV

Mean predicted aligned error: 11.49 Å

Solvent-accessible surface area (backbone atoms only — not comparable to full-atom values): 5298 Å² total; per-residue (Å²): 121,66,68,65,52,53,54,53,53,52,52,52,52,52,50,55,50,52,62,74,66,57,73,81,80,70,49,79,68,42,76,79,40,80,48,76,57,89,34,30,36,40,38,30,34,34,34,44,56,54,62,34,81,40,66,42,83,95,51,80,41,71,41,56,22,38,85,79,4,36,37,70,40,73,43,74,74,53,75,70,80,95,72,91,82,87,82,134

Secondary structure (DSSP, 8-state):
-HHHHHHHHHHHHHHHHHHHTPPP--PPPEEEEEEEETTEEEEEEE-SPTT-EEEEGGGTEEEE--TTS-EEEEES-----S------

pLDDT: mean 82.33, std 14.52, range [37.97, 96.62]

Radius of gyration: 22.29 Å; Cα contacts (8 Å, |Δi|>4): 122; chains: 1; bounding box: 49×20×65 Å

Nearest PDB structures (foldseek):
  7njl-assembly1_C  TM=3.223E-01  e=6.132E-01  Mycolicibacterium smegmatis MC2 155
  6sau-assembly1_A  TM=4.687E-01  e=2.533E+00  Cordyceps farinosa
  6njp-assembly1_F  TM=3.900E-01  e=2.250E+00  Escherichia coli O127:H6 str. E2348/69
  6v45-assembly1_A-2  TM=4.094E-01  e=5.147E+00  Brucella melitensis bv. 1 str. 16M